Protein AF-0000000083552875 (afdb_homodimer)

Foldseek 3Di:
DVPVVVVVVVVVVVVVVVVVVVVVVVVVVVVVVVVVVVVVVVVVVVVVVVCVVCCVVVPPPPPPDPDD/DVPVVVVVVVVVVVVVVVVVVVVVVVVVVVVVCVVVVVVVVVVVVVVVVVCVVCCVVDPPPPPPPPDD

pLDDT: mean 82.45, std 21.97, range [32.41, 98.94]

Structure (mmCIF, N/CA/C/O backbone):
data_AF-0000000083552875-model_v1
#
loop_
_entity.id
_entity.type
_entity.pdbx_description
1 polymer 'SlyX family protein'
#
loop_
_atom_site.group_PDB
_atom_site.id
_atom_site.type_symbol
_atom_site.label_atom_id
_atom_site.label_alt_id
_atom_site.label_comp_id
_atom_site.label_asym_id
_atom_site.label_entity_id
_atom_site.label_seq_id
_atom_site.pdbx_PDB_ins_code
_atom_site.Cartn_x
_atom_site.Cartn_y
_atom_site.Cartn_z
_atom_site.occupancy
_atom_site.B_iso_or_equiv
_atom_site.auth_seq_id
_atom_site.auth_comp_id
_atom_site.auth_asym_id
_atom_site.auth_atom_id
_atom_site.pdbx_PDB_model_num
ATOM 1 N N . MET A 1 1 ? 1.415 -40.781 -12.016 1 53.09 1 MET A N 1
ATOM 2 C CA . MET A 1 1 ? 1.491 -39.781 -13.07 1 53.09 1 MET A CA 1
ATOM 3 C C . MET A 1 1 ? 0.514 -38.625 -12.805 1 53.09 1 MET A C 1
ATOM 5 O O . MET A 1 1 ? 0.847 -37.469 -13 1 53.09 1 MET A O 1
ATOM 9 N N . THR A 1 2 ? -0.858 -39.062 -12.312 1 69.19 2 THR A N 1
ATOM 10 C CA . THR A 1 2 ? -2.02 -38.219 -12.016 1 69.19 2 THR A CA 1
ATOM 11 C C . THR A 1 2 ? -1.731 -37.281 -10.852 1 69.19 2 THR A C 1
ATOM 13 O O . THR A 1 2 ? -2.148 -36.125 -10.859 1 69.19 2 THR A O 1
ATOM 16 N N . ASP A 1 3 ? -0.543 -37.594 -10.211 1 89.38 3 ASP A N 1
ATOM 17 C CA . ASP A 1 3 ? -0.299 -36.969 -8.914 1 89.38 3 ASP A CA 1
ATOM 18 C C . ASP A 1 3 ? 0.431 -35.625 -9.078 1 89.38 3 ASP A C 1
ATOM 20 O O . ASP A 1 3 ? 0.105 -34.656 -8.406 1 89.38 3 ASP A O 1
ATOM 24 N N . ARG A 1 4 ? 1.169 -35.625 -10.18 1 91.88 4 ARG A N 1
ATOM 25 C CA . ARG A 1 4 ? 1.989 -34.438 -10.359 1 91.88 4 ARG A CA 1
ATOM 26 C C . ARG A 1 4 ? 1.161 -33.281 -10.914 1 91.88 4 ARG A C 1
ATOM 28 O O . ARG A 1 4 ? 1.302 -32.156 -10.469 1 91.88 4 ARG A O 1
ATOM 35 N N . ILE A 1 5 ? 0.341 -33.531 -11.844 1 92.88 5 ILE A N 1
ATOM 36 C CA . ILE A 1 5 ? -0.532 -32.562 -12.461 1 92.88 5 ILE A CA 1
ATOM 37 C C . ILE A 1 5 ? -1.489 -31.984 -11.414 1 92.88 5 ILE A C 1
ATOM 39 O O . ILE A 1 5 ? -1.715 -30.766 -11.367 1 92.88 5 ILE A O 1
ATOM 43 N N . GLU A 1 6 ? -2.01 -32.875 -10.672 1 94.75 6 GLU A N 1
ATOM 44 C CA . GLU A 1 6 ? -2.914 -32.438 -9.609 1 94.75 6 GLU A CA 1
ATOM 45 C C . GLU A 1 6 ? -2.219 -31.5 -8.633 1 94.75 6 GLU A C 1
ATOM 47 O O . GLU A 1 6 ? -2.801 -30.5 -8.211 1 94.75 6 GLU A O 1
ATOM 52 N N . HIS A 1 7 ? -1.044 -31.875 -8.367 1 96.06 7 HIS A N 1
ATOM 53 C CA . HIS A 1 7 ? -0.258 -31.047 -7.461 1 96.06 7 HIS A CA 1
ATOM 54 C C . HIS A 1 7 ? 0.02 -29.672 -8.062 1 96.06 7 HIS A C 1
ATOM 56 O O . HIS A 1 7 ? -0.134 -28.641 -7.395 1 96.06 7 HIS A O 1
ATOM 62 N N . LEU A 1 8 ? 0.381 -29.578 -9.312 1 97 8 LEU A N 1
ATOM 63 C CA . LEU A 1 8 ? 0.634 -28.328 -10.008 1 97 8 LEU A CA 1
ATOM 64 C C . LEU A 1 8 ? -0.63 -27.484 -10.078 1 97 8 LEU A C 1
ATOM 66 O O . LEU A 1 8 ? -0.574 -26.266 -9.891 1 97 8 LEU A O 1
ATOM 70 N N . GLU A 1 9 ? -1.709 -28.062 -10.289 1 97.31 9 GLU A N 1
ATOM 71 C CA . GLU A 1 9 ? -2.988 -27.375 -10.359 1 97.31 9 GLU A CA 1
ATOM 72 C C . GLU A 1 9 ? -3.375 -26.781 -9.008 1 97.31 9 GLU A C 1
ATOM 74 O O . GLU A 1 9 ? -3.924 -25.688 -8.93 1 97.31 9 GLU A O 1
ATOM 79 N N . GLU A 1 10 ? -3.152 -27.5 -7.996 1 98.19 10 GLU A N 1
ATOM 80 C CA . GLU A 1 10 ? -3.408 -27.016 -6.645 1 98.19 10 GLU A CA 1
ATOM 81 C C . GLU A 1 10 ? -2.543 -25.797 -6.328 1 98.19 10 GLU A C 1
ATOM 83 O O . GLU A 1 10 ? -3.029 -24.812 -5.766 1 98.19 10 GLU A O 1
ATOM 88 N N . GLN A 1 11 ? -1.238 -25.875 -6.695 1 98.25 11 GLN A N 1
ATOM 89 C CA . GLN A 1 11 ? -0.328 -24.75 -6.492 1 98.25 11 GLN A CA 1
ATOM 90 C C . GLN A 1 11 ? -0.774 -23.531 -7.289 1 98.25 11 GLN A C 1
ATOM 92 O O . GLN A 1 11 ? -0.729 -22.406 -6.789 1 98.25 11 GLN A O 1
ATOM 97 N N . LEU A 1 12 ? -1.178 -23.781 -8.406 1 98.5 12 LEU A N 1
ATOM 98 C CA . LEU A 1 12 ? -1.669 -22.703 -9.266 1 98.5 12 LEU A CA 1
ATOM 99 C C . LEU A 1 12 ? -2.885 -22.031 -8.648 1 98.5 12 LEU A C 1
ATOM 101 O O . LEU A 1 12 ? -2.986 -20.797 -8.656 1 98.5 12 LEU A O 1
ATOM 105 N N . ALA A 1 13 ? -3.787 -22.844 -8.172 1 98.69 13 ALA A N 1
ATOM 106 C CA . ALA A 1 13 ? -4.984 -22.312 -7.527 1 98.69 13 ALA A CA 1
ATOM 107 C C . ALA A 1 13 ? -4.621 -21.469 -6.309 1 98.69 13 ALA A C 1
ATOM 109 O O . ALA A 1 13 ? -5.172 -20.391 -6.117 1 98.69 13 ALA A O 1
ATOM 110 N N . PHE A 1 14 ? -3.717 -21.953 -5.543 1 98.81 14 PHE A N 1
ATOM 111 C CA . PHE A 1 14 ? -3.26 -21.25 -4.348 1 98.81 14 PHE A CA 1
ATOM 112 C C . PHE A 1 14 ? -2.617 -19.922 -4.715 1 98.81 14 PHE A C 1
ATOM 114 O O . PHE A 1 14 ? -2.959 -18.891 -4.145 1 98.81 14 PHE A O 1
ATOM 121 N N . LEU A 1 15 ? -1.758 -19.891 -5.664 1 98.81 15 LEU A N 1
ATOM 122 C CA . LEU A 1 15 ? -1.047 -18.688 -6.07 1 98.81 15 LEU A CA 1
ATOM 123 C C . LEU A 1 15 ? -1.998 -17.688 -6.715 1 98.81 15 LEU A C 1
ATOM 125 O O . LEU A 1 15 ? -1.856 -16.469 -6.523 1 98.81 15 LEU A O 1
ATOM 129 N N . THR A 1 16 ? -2.943 -18.172 -7.453 1 98.81 16 THR A N 1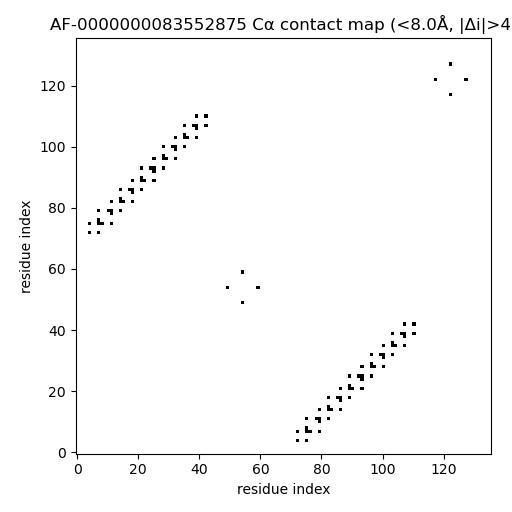
ATOM 130 C CA . THR A 1 16 ? -3.955 -17.312 -8.047 1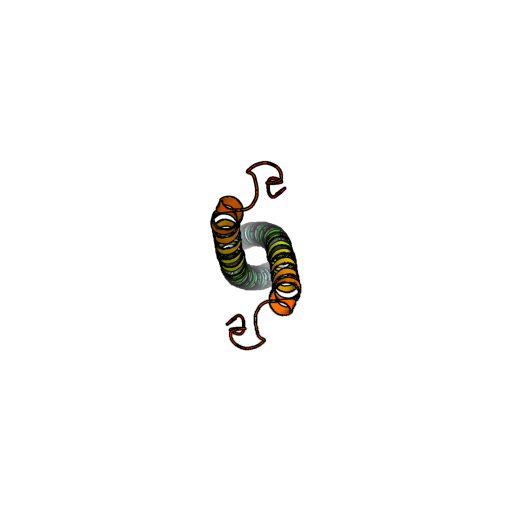 98.81 16 THR A CA 1
ATOM 131 C C . THR A 1 16 ? -4.75 -16.578 -6.973 1 98.81 16 THR A C 1
ATOM 133 O O . THR A 1 16 ? -4.953 -15.375 -7.055 1 98.81 16 THR A O 1
ATOM 136 N N . LYS A 1 17 ? -5.121 -17.312 -5.98 1 98.94 17 LYS A N 1
ATOM 137 C CA . LYS A 1 17 ? -5.84 -16.719 -4.859 1 98.94 17 LYS A CA 1
ATOM 138 C C . LYS A 1 17 ? -4.969 -15.688 -4.141 1 98.94 17 LYS A C 1
ATOM 140 O O . LYS A 1 17 ? -5.449 -14.625 -3.754 1 98.94 17 LYS A O 1
ATOM 145 N N . THR A 1 18 ? -3.777 -16 -3.924 1 98.88 18 THR A N 1
ATOM 146 C CA . THR A 1 18 ? -2.836 -15.117 -3.248 1 98.88 18 THR A CA 1
ATOM 147 C C . THR A 1 18 ? -2.664 -13.812 -4.027 1 98.88 18 THR A C 1
ATOM 149 O O . THR A 1 18 ? -2.648 -12.734 -3.438 1 98.88 18 THR A O 1
ATOM 152 N N . VAL A 1 19 ? -2.5 -13.898 -5.316 1 98.88 19 VAL A N 1
ATOM 153 C CA . VAL A 1 19 ? -2.379 -12.727 -6.18 1 98.88 19 VAL A CA 1
ATOM 154 C C . VAL A 1 19 ? -3.617 -11.844 -6.027 1 98.88 19 VAL A C 1
ATOM 156 O O . VAL A 1 19 ? -3.504 -10.625 -5.906 1 98.88 19 VAL A O 1
ATOM 159 N N . ASP A 1 20 ? -4.742 -12.484 -5.992 1 98.81 20 ASP A N 1
ATOM 160 C CA . ASP A 1 20 ? -5.992 -11.742 -5.828 1 98.81 20 ASP A CA 1
ATOM 161 C C . ASP A 1 20 ? -6.027 -11.016 -4.484 1 98.81 20 ASP A C 1
ATOM 163 O O . ASP A 1 20 ? -6.395 -9.844 -4.422 1 98.81 20 ASP A O 1
ATOM 167 N N . GLU A 1 21 ? -5.621 -11.609 -3.465 1 98.88 21 GLU A N 1
ATOM 168 C CA . GLU A 1 21 ? -5.602 -11.039 -2.121 1 98.88 21 GLU A CA 1
ATOM 169 C C . GLU A 1 21 ? -4.621 -9.875 -2.027 1 98.88 21 GLU A C 1
ATOM 171 O O . GLU A 1 21 ? -4.949 -8.82 -1.482 1 98.88 21 GLU A O 1
ATOM 176 N N . LEU A 1 22 ? -3.518 -10.125 -2.582 1 98.88 22 LEU A N 1
ATOM 177 C CA . LEU A 1 22 ? -2.514 -9.062 -2.562 1 98.88 22 LEU A CA 1
ATOM 178 C C . LEU A 1 22 ? -2.967 -7.867 -3.391 1 98.88 22 LEU A C 1
ATOM 180 O O . LEU A 1 22 ? -2.711 -6.719 -3.023 1 98.88 22 LEU A O 1
ATOM 184 N N . SER A 1 23 ? -3.594 -8.125 -4.473 1 98.88 23 SER A N 1
ATOM 185 C CA . SER A 1 23 ? -4.137 -7.059 -5.305 1 98.88 23 SER A CA 1
ATOM 186 C C . SER A 1 23 ? -5.152 -6.219 -4.535 1 98.88 23 SER A C 1
ATOM 188 O O . SER A 1 23 ? -5.176 -4.992 -4.656 1 98.88 23 SER A O 1
ATOM 190 N N . ASP A 1 24 ? -5.949 -6.855 -3.779 1 98.88 24 ASP A N 1
ATOM 191 C CA . ASP A 1 24 ? -6.926 -6.16 -2.941 1 98.88 24 ASP A CA 1
ATOM 192 C C . ASP A 1 24 ? -6.23 -5.301 -1.891 1 98.88 24 ASP A C 1
ATOM 194 O O . ASP A 1 24 ? -6.664 -4.176 -1.616 1 98.88 24 ASP A O 1
ATOM 198 N N . VAL A 1 25 ? -5.238 -5.797 -1.29 1 98.94 25 VAL A N 1
ATOM 199 C CA . VAL A 1 25 ? -4.469 -5.07 -0.289 1 98.94 25 VAL A CA 1
ATOM 200 C C . VAL A 1 25 ? -3.85 -3.824 -0.919 1 98.94 25 VAL A C 1
ATOM 202 O O . VAL A 1 25 ? -3.941 -2.727 -0.361 1 98.94 25 VAL A O 1
ATOM 205 N N . VAL A 1 26 ? -3.25 -3.998 -2.066 1 98.94 26 VAL A N 1
ATOM 206 C CA . VAL A 1 26 ? -2.615 -2.885 -2.768 1 98.94 26 VAL A CA 1
ATOM 207 C C . VAL A 1 26 ? -3.646 -1.794 -3.045 1 98.94 26 VAL A C 1
ATOM 209 O O . VAL A 1 26 ? -3.371 -0.607 -2.8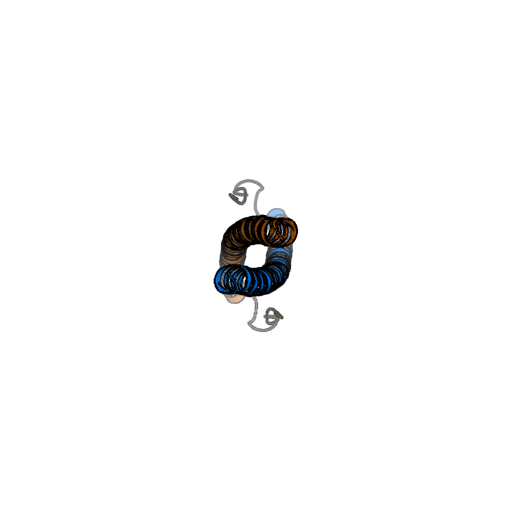52 1 98.94 26 VAL A O 1
ATOM 212 N N . ALA A 1 27 ? -4.793 -2.213 -3.4 1 98.88 27 ALA A N 1
ATOM 213 C CA . ALA A 1 27 ? -5.855 -1.255 -3.701 1 98.88 27 ALA A CA 1
ATOM 214 C C . ALA A 1 27 ? -6.27 -0.487 -2.449 1 98.88 27 ALA A C 1
ATOM 216 O O . ALA A 1 27 ? -6.426 0.736 -2.488 1 98.88 27 ALA A O 1
ATOM 217 N N . ARG A 1 28 ? -6.418 -1.115 -1.388 1 98.88 28 ARG A N 1
ATOM 218 C CA . ARG A 1 28 ? -6.82 -0.498 -0.128 1 98.88 28 ARG A CA 1
ATOM 219 C C . ARG A 1 28 ? -5.746 0.458 0.381 1 98.88 28 ARG A C 1
ATOM 221 O O . ARG A 1 28 ? -6.055 1.557 0.847 1 98.88 28 ARG A O 1
ATOM 228 N N . GLN A 1 29 ? -4.566 0.014 0.227 1 98.88 29 GLN A N 1
ATOM 229 C CA . GLN A 1 29 ? -3.453 0.845 0.674 1 98.88 29 GLN A CA 1
ATOM 230 C C . GLN A 1 29 ? -3.289 2.072 -0.218 1 98.88 29 GLN A C 1
ATOM 232 O O . GLN A 1 29 ? -2.947 3.154 0.264 1 98.88 29 GLN A O 1
ATOM 237 N N . THR A 1 30 ? -3.533 1.875 -1.454 1 98.88 30 THR A N 1
ATOM 238 C CA . THR A 1 30 ? -3.49 3.01 -2.369 1 98.88 30 THR A CA 1
ATOM 239 C C . THR A 1 30 ? -4.508 4.07 -1.964 1 98.88 30 THR A C 1
ATOM 241 O O . THR A 1 30 ? -4.191 5.262 -1.93 1 98.88 30 THR A O 1
ATOM 244 N N . LEU A 1 31 ? -5.664 3.682 -1.579 1 98.88 31 LEU A N 1
ATOM 245 C CA . LEU A 1 31 ? -6.703 4.602 -1.13 1 98.88 31 LEU A CA 1
ATOM 246 C C . LEU A 1 31 ? -6.293 5.293 0.168 1 98.88 31 LEU A C 1
ATOM 248 O O . LEU A 1 31 ? -6.531 6.488 0.344 1 98.88 31 LEU A O 1
ATOM 252 N N . GLU A 1 32 ? -5.738 4.527 1.003 1 98.88 32 GLU A N 1
ATOM 253 C CA . GLU A 1 32 ? -5.27 5.074 2.273 1 98.88 32 GLU A CA 1
ATOM 254 C C . GLU A 1 32 ? -4.168 6.109 2.061 1 98.88 32 GLU A C 1
ATOM 256 O O . GLU A 1 32 ? -4.168 7.164 2.699 1 98.88 32 GLU A O 1
ATOM 261 N N . ILE A 1 33 ? -3.258 5.812 1.235 1 98.94 33 ILE A N 1
ATOM 262 C CA . ILE A 1 33 ? -2.172 6.73 0.903 1 98.94 33 ILE A CA 1
ATOM 263 C C . ILE A 1 33 ? -2.748 8.031 0.349 1 98.94 33 ILE A C 1
ATOM 265 O O . ILE A 1 33 ? -2.322 9.117 0.739 1 98.94 33 ILE A O 1
ATOM 269 N N . ASP A 1 34 ? -3.729 7.898 -0.505 1 98.81 34 ASP A N 1
ATOM 270 C CA . ASP A 1 34 ? -4.379 9.07 -1.087 1 98.81 34 ASP A CA 1
ATOM 271 C C . ASP A 1 34 ? -5.039 9.922 -0.008 1 98.81 34 ASP A C 1
ATOM 273 O O . ASP A 1 34 ? -4.91 11.148 -0.012 1 98.81 34 ASP A O 1
ATOM 277 N N . ARG A 1 35 ? -5.711 9.297 0.871 1 98.75 35 ARG A N 1
ATOM 278 C CA . ARG A 1 35 ? -6.41 9.992 1.95 1 98.75 35 ARG A CA 1
ATOM 279 C C . ARG A 1 35 ? -5.426 10.719 2.857 1 98.75 35 ARG A C 1
ATOM 281 O O . ARG A 1 35 ? -5.609 11.898 3.164 1 98.75 35 ARG A O 1
ATOM 288 N N . LEU A 1 36 ? -4.387 10.055 3.18 1 98.62 36 LEU A N 1
ATOM 289 C CA . LEU A 1 36 ? -3.385 10.633 4.066 1 98.62 36 LEU A CA 1
ATOM 290 C C . LEU A 1 36 ? -2.635 11.766 3.369 1 98.62 36 LEU A C 1
ATOM 292 O O . LEU A 1 36 ? -2.332 12.789 3.986 1 98.62 36 LEU A O 1
ATOM 296 N N . GLY A 1 37 ? -2.391 11.5 2.148 1 98.38 37 GLY A N 1
ATOM 297 C CA . GLY A 1 37 ? -1.736 12.539 1.368 1 98.38 37 GLY A CA 1
ATOM 298 C C . GLY A 1 37 ? -2.547 13.82 1.278 1 98.38 37 GLY A C 1
ATOM 299 O O . GLY A 1 37 ? -2.002 14.914 1.425 1 98.38 37 GLY A O 1
ATOM 300 N N . ARG A 1 38 ? -3.756 13.688 1.072 1 98 38 ARG A N 1
ATOM 301 C CA . ARG A 1 38 ? -4.648 14.844 1.04 1 98 38 ARG A CA 1
ATOM 302 C C . ARG A 1 38 ? -4.672 15.555 2.387 1 98 38 ARG A C 1
ATOM 304 O O . ARG A 1 38 ? -4.648 16.781 2.445 1 98 38 ARG A O 1
ATOM 311 N N . SER A 1 39 ? -4.719 14.828 3.383 1 96.5 39 SER A N 1
ATOM 312 C CA . SER A 1 39 ? -4.711 15.398 4.727 1 96.5 39 SER A CA 1
ATOM 313 C C . SER A 1 39 ? -3.439 16.203 4.977 1 96.5 39 SER A C 1
ATOM 315 O O . SER A 1 39 ? -3.496 17.312 5.512 1 96.5 39 SER A O 1
ATOM 317 N N . VAL A 1 40 ? -2.371 15.656 4.59 1 97 40 VAL A N 1
ATOM 318 C CA . VAL A 1 40 ? -1.093 16.344 4.758 1 97 40 VAL A CA 1
ATOM 319 C C . VAL A 1 40 ? -1.087 17.625 3.938 1 97 40 VAL A C 1
ATOM 321 O O . VAL A 1 40 ? -0.691 18.688 4.434 1 97 40 VAL A O 1
ATOM 324 N N . GLY A 1 41 ? -1.549 17.469 2.76 1 95.88 41 GLY A N 1
ATOM 325 C CA . GLY A 1 41 ? -1.629 18.641 1.9 1 95.88 41 GLY A CA 1
ATOM 326 C C . GLY A 1 41 ? -2.477 19.75 2.486 1 95.88 41 GLY A C 1
ATOM 327 O O . GLY A 1 41 ? -2.064 20.906 2.494 1 95.88 41 GLY A O 1
ATOM 328 N N . MET A 1 42 ? -3.576 19.438 2.936 1 93.56 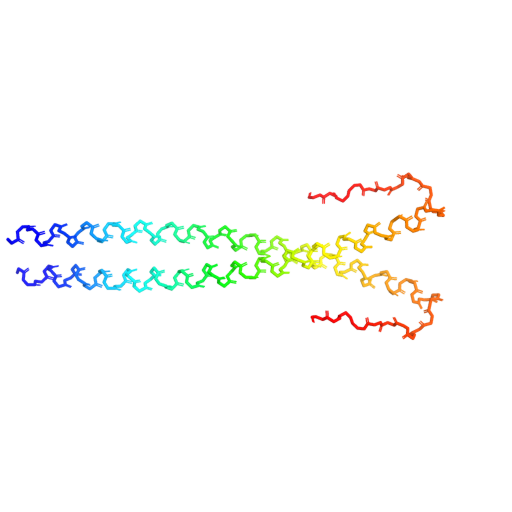42 MET A N 1
ATOM 329 C CA . MET A 1 42 ? -4.496 20.406 3.539 1 93.56 42 MET A CA 1
ATOM 330 C C . MET A 1 42 ? -3.871 21.062 4.766 1 93.56 42 MET A C 1
ATOM 332 O O . MET A 1 42 ? -3.963 22.281 4.938 1 93.56 42 MET A O 1
ATOM 336 N N . LEU A 1 43 ? -3.17 20.312 5.566 1 90.88 43 LEU A N 1
ATOM 337 C CA . LEU A 1 43 ? -2.557 20.812 6.793 1 90.88 43 LEU A CA 1
ATOM 338 C C . LEU A 1 43 ? -1.366 21.719 6.477 1 90.88 43 LEU A C 1
ATOM 340 O O . LEU A 1 43 ? -1.146 22.719 7.152 1 90.88 43 LEU A O 1
ATOM 344 N N . MET A 1 44 ? -0.727 21.344 5.465 1 89.62 44 MET A N 1
ATOM 345 C CA . MET A 1 44 ? 0.42 22.141 5.047 1 89.62 44 MET A CA 1
ATOM 346 C C . MET A 1 44 ? -0.033 23.484 4.48 1 89.62 44 MET A C 1
ATOM 348 O O . MET A 1 44 ? 0.603 24.516 4.719 1 89.62 44 MET A O 1
ATOM 352 N N . GLU A 1 45 ? -1.09 23.484 3.781 1 88.75 45 GLU A N 1
ATOM 353 C CA . GLU A 1 45 ? -1.659 24.703 3.234 1 88.75 45 GLU A CA 1
ATOM 354 C C . GLU A 1 45 ? -2.131 25.641 4.348 1 88.75 45 GLU A C 1
ATOM 356 O O . GLU A 1 45 ? -1.894 26.844 4.293 1 88.75 45 GLU A O 1
ATOM 361 N N . ARG A 1 46 ? -2.703 25.125 5.297 1 84.25 46 ARG A N 1
ATOM 362 C CA . ARG A 1 46 ? -3.16 25.906 6.441 1 84.25 46 ARG A CA 1
ATOM 363 C C . ARG A 1 46 ? -1.981 26.516 7.188 1 84.25 46 ARG A C 1
ATOM 365 O O . ARG A 1 46 ? -2.039 27.688 7.594 1 84.25 46 ARG A O 1
ATOM 372 N N . GLU A 1 47 ? -0.975 25.719 7.352 1 82.44 47 GLU A N 1
ATOM 373 C CA . GLU A 1 47 ? 0.219 26.203 8.039 1 82.44 47 GLU A CA 1
ATOM 374 C C . GLU A 1 47 ? 0.896 27.328 7.242 1 82.44 47 GLU A C 1
ATOM 376 O O . GLU A 1 47 ? 1.348 28.312 7.816 1 82.44 47 GLU A O 1
ATOM 381 N N . ALA A 1 48 ? 0.865 27.125 5.992 1 83.12 48 ALA A N 1
ATOM 382 C CA . ALA A 1 48 ? 1.454 28.125 5.113 1 83.12 48 ALA A CA 1
ATOM 383 C C . ALA A 1 48 ? 0.662 29.422 5.16 1 83.12 48 ALA A C 1
ATOM 385 O O . ALA A 1 48 ? 1.243 30.516 5.191 1 83.12 48 ALA A O 1
ATOM 386 N N . GLU A 1 49 ? -0.587 29.391 5.254 1 83 49 GLU A N 1
ATOM 387 C CA . GLU A 1 49 ? -1.464 30.547 5.336 1 83 49 GLU A CA 1
ATOM 388 C C . GLU A 1 49 ? -1.271 31.297 6.652 1 83 49 GLU A C 1
ATOM 390 O O . GLU A 1 49 ? -1.265 32.531 6.68 1 83 49 GLU A O 1
ATOM 395 N N . ARG A 1 50 ? -1.004 30.656 7.641 1 77.12 50 ARG A N 1
ATOM 396 C CA . ARG A 1 50 ? -0.769 31.25 8.953 1 77.12 50 ARG A CA 1
ATOM 397 C C . ARG A 1 50 ? 0.572 31.969 8.992 1 77.12 50 ARG A C 1
ATOM 399 O O . ARG A 1 50 ? 0.681 33.062 9.578 1 77.12 50 ARG A O 1
ATOM 406 N N . GLU A 1 51 ? 1.465 31.328 8.438 1 76.5 51 GLU A N 1
ATOM 407 C CA . GLU A 1 51 ? 2.793 31.938 8.391 1 76.5 51 GLU A CA 1
ATOM 408 C C . GLU A 1 51 ? 2.773 33.25 7.609 1 76.5 51 GLU A C 1
ATOM 410 O O . GLU A 1 51 ? 3.43 34.219 7.996 1 76.5 51 GLU A O 1
ATOM 415 N N . VAL A 1 52 ? 2.025 33.25 6.605 1 77.62 52 VAL A N 1
ATOM 416 C CA . VAL A 1 52 ? 1.905 34.438 5.773 1 77.62 52 VAL A CA 1
ATOM 417 C C . VAL A 1 52 ? 1.123 35.5 6.523 1 77.62 52 VAL A C 1
ATOM 419 O O . VAL A 1 52 ? 1.474 36.688 6.469 1 77.62 52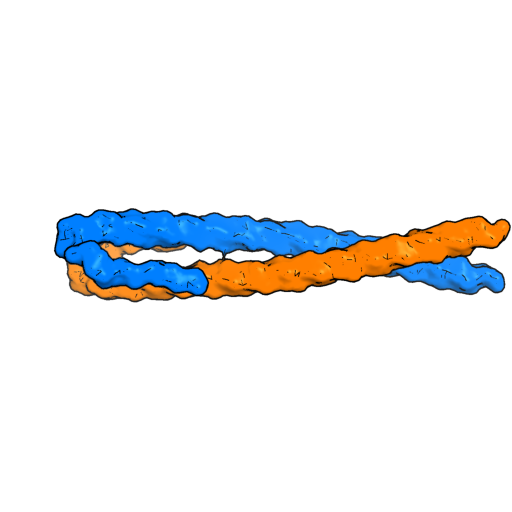 VAL A O 1
ATOM 422 N N . GLY A 1 53 ? 0.097 35.188 7.32 1 69.12 53 GLY A N 1
ATOM 423 C CA . GLY A 1 53 ? -0.674 36.125 8.117 1 69.12 53 GLY A CA 1
ATOM 424 C C . GLY A 1 53 ? 0.091 36.656 9.312 1 69.12 53 GLY A C 1
ATOM 425 O O . GLY A 1 53 ? -0.012 37.844 9.641 1 69.12 53 GLY A O 1
ATOM 426 N N . GLU A 1 54 ? 0.751 35.844 10.039 1 61.16 54 GLU A N 1
ATOM 427 C CA . GLU A 1 54 ? 1.554 36.25 11.188 1 61.16 54 GLU A CA 1
ATOM 428 C C . GLU A 1 54 ? 2.82 36.969 10.742 1 61.16 54 GLU A C 1
ATOM 430 O O . GLU A 1 54 ? 3.363 37.812 11.484 1 61.16 54 GLU A O 1
ATOM 435 N N . GLY A 1 55 ? 3.486 36.438 9.812 1 58.72 55 GLY A N 1
ATOM 436 C CA . GLY A 1 55 ? 4.645 37.125 9.266 1 58.72 55 GLY A CA 1
ATOM 437 C C . GLY A 1 55 ? 4.355 38.562 8.875 1 58.72 55 GLY A C 1
ATOM 438 O O . GLY A 1 55 ? 5.277 39.344 8.594 1 58.72 55 GLY A O 1
ATOM 439 N N . GLY A 1 56 ? 3.209 38.969 8.523 1 52.12 56 GLY A N 1
ATOM 440 C CA . GLY A 1 56 ? 3.02 40.406 8.445 1 52.12 56 GLY A CA 1
ATOM 441 C C . GLY A 1 56 ? 3.326 41.125 9.75 1 52.12 56 GLY A C 1
ATOM 442 O O . GLY A 1 56 ? 3.658 42.312 9.75 1 52.12 56 GLY A O 1
ATOM 443 N N . GLN A 1 57 ? 3.121 40.625 11 1 49.56 57 GLN A N 1
ATOM 444 C CA . GLN A 1 57 ? 3.561 41.219 12.266 1 49.56 57 GLN A CA 1
ATOM 445 C C . GLN A 1 57 ? 4.824 40.531 12.781 1 49.56 57 GLN A C 1
ATOM 447 O O . GLN A 1 57 ? 5.492 41.062 13.68 1 49.56 57 GLN A O 1
ATOM 452 N N . ILE A 1 58 ? 5.223 39.188 12.609 1 49.31 58 ILE A N 1
ATOM 453 C CA . ILE A 1 58 ? 6.457 38.594 13.094 1 49.31 58 ILE A CA 1
ATOM 454 C C . ILE A 1 58 ? 7.562 38.75 12.047 1 49.31 58 ILE A C 1
ATOM 456 O O . ILE A 1 58 ? 7.355 38.469 10.867 1 49.31 58 ILE A O 1
ATOM 460 N N . PRO A 1 59 ? 8.852 39.281 12.297 1 47.22 59 PRO A N 1
ATOM 461 C CA . PRO A 1 59 ? 9.984 39.469 11.391 1 47.22 59 PRO A CA 1
ATOM 462 C C . PRO A 1 59 ? 10.398 38.188 10.688 1 47.22 59 PRO A C 1
ATOM 464 O O . PRO A 1 59 ? 10.148 37.094 11.203 1 47.22 59 PRO A O 1
ATOM 467 N N . LEU A 1 60 ? 10.695 38.031 9.305 1 45.78 60 LEU A N 1
ATOM 468 C CA . LEU A 1 60 ? 11.125 37.031 8.336 1 45.78 60 LEU A CA 1
ATOM 469 C C . LEU A 1 60 ? 12.07 36 8.984 1 45.78 60 LEU A C 1
ATOM 471 O O . LEU A 1 60 ? 12.461 35.031 8.352 1 45.78 60 LEU A O 1
ATOM 475 N N . ALA A 1 61 ? 12.672 36.312 10.07 1 44.12 61 ALA A N 1
ATOM 476 C CA . ALA A 1 61 ? 13.891 35.656 10.531 1 44.12 61 ALA A CA 1
ATOM 477 C C . ALA A 1 61 ? 13.602 34.188 10.953 1 44.12 61 ALA A C 1
ATOM 479 O O . ALA A 1 61 ? 14.422 33.312 10.734 1 44.12 61 ALA A O 1
ATOM 480 N N . ASP A 1 62 ? 12.766 33.812 11.781 1 40.44 62 ASP A N 1
ATOM 481 C CA . ASP A 1 62 ? 12.805 32.469 12.398 1 40.44 62 ASP A CA 1
ATOM 482 C C . ASP A 1 62 ? 12.031 31.469 11.555 1 40.44 62 ASP A C 1
ATOM 484 O O . ASP A 1 62 ? 11.422 30.547 12.102 1 40.44 62 ASP A O 1
ATOM 488 N N . GLN A 1 63 ? 11.82 31.672 10.281 1 41.81 63 GLN A N 1
ATOM 489 C CA . GLN A 1 63 ? 11.086 30.688 9.477 1 41.81 63 GLN A CA 1
ATOM 490 C C . GLN A 1 63 ? 11.891 29.406 9.305 1 41.81 63 GLN A C 1
ATOM 492 O O . GLN A 1 63 ? 12.883 29.391 8.57 1 41.81 63 GLN A O 1
ATOM 497 N N . LYS A 1 64 ? 12.07 28.547 10.406 1 39.91 64 LYS A N 1
ATOM 498 C CA . LYS A 1 64 ? 12.797 27.297 10.211 1 39.91 64 LYS A CA 1
ATOM 499 C C . LYS A 1 64 ? 12.156 26.453 9.109 1 39.91 64 LYS A C 1
ATOM 501 O O . LYS A 1 64 ? 10.938 26.297 9.062 1 39.91 64 LYS A O 1
ATOM 506 N N . PRO A 1 65 ? 12.836 26.234 8 1 38.44 65 PRO A N 1
ATOM 507 C CA . PRO A 1 65 ? 12.352 25.391 6.914 1 38.44 65 PRO A CA 1
ATOM 508 C C . PRO A 1 65 ? 11.836 24.047 7.402 1 38.44 65 PRO A C 1
ATOM 510 O O . PRO A 1 65 ? 12.383 23.469 8.352 1 38.44 65 PRO A O 1
ATOM 513 N N . PRO A 1 66 ? 10.508 23.75 7.184 1 36.97 66 PRO A N 1
ATOM 514 C CA . PRO A 1 66 ? 9.992 22.453 7.648 1 36.97 66 PRO A CA 1
ATOM 515 C C . PRO A 1 66 ? 10.859 21.281 7.207 1 36.97 66 PRO A C 1
ATOM 517 O O . PRO A 1 66 ? 11.367 21.281 6.082 1 36.97 66 PRO A O 1
ATOM 520 N N . HIS A 1 67 ? 11.852 20.906 8.102 1 39.25 67 HIS A N 1
ATOM 521 C CA . HIS A 1 67 ? 12.703 19.766 7.773 1 39.25 67 HIS A CA 1
ATOM 522 C C . HIS A 1 67 ? 11.867 18.578 7.297 1 39.25 67 HIS A C 1
ATOM 524 O O . HIS A 1 67 ? 10.898 18.188 7.949 1 39.25 67 HIS A O 1
ATOM 530 N N . TRP A 1 68 ? 11.781 18.312 6.031 1 32.62 68 TRP A N 1
ATOM 531 C CA . TRP A 1 68 ? 11.297 17.016 5.57 1 32.62 68 TRP A CA 1
ATOM 532 C C . TRP A 1 68 ? 12.062 15.875 6.234 1 32.62 68 TRP A C 1
ATOM 534 O O . TRP A 1 68 ? 13.242 16.016 6.566 1 32.62 68 TRP A O 1
ATOM 544 N N . MET B 1 1 ? 1.457 -35.062 -23.844 1 53.53 1 MET B N 1
ATOM 545 C CA . MET B 1 1 ? 1.379 -35.188 -22.391 1 53.53 1 MET B CA 1
ATOM 546 C C . MET B 1 1 ? 2.291 -34.188 -21.703 1 53.53 1 MET B C 1
ATOM 548 O O . MET B 1 1 ? 1.91 -33.594 -20.703 1 53.53 1 MET B O 1
ATOM 552 N N . THR B 1 2 ? 3.635 -34 -22.344 1 70.44 2 THR B N 1
ATOM 553 C CA . THR B 1 2 ? 4.738 -33.156 -21.891 1 70.44 2 THR B CA 1
ATOM 554 C C . THR B 1 2 ? 4.355 -31.688 -21.922 1 70.44 2 THR B C 1
ATOM 556 O O . THR B 1 2 ? 4.688 -30.938 -21.016 1 70.44 2 THR B O 1
ATOM 559 N N . ASP B 1 3 ? 3.176 -31.5 -22.625 1 89.44 3 ASP B N 1
ATOM 560 C CA . ASP B 1 3 ? 2.852 -30.109 -22.969 1 89.44 3 ASP B CA 1
ATOM 561 C C . ASP B 1 3 ? 2.035 -29.453 -21.875 1 89.44 3 ASP B C 1
ATOM 563 O O . ASP B 1 3 ? 2.273 -28.281 -21.531 1 89.44 3 ASP B O 1
ATOM 567 N N . ARG B 1 4 ? 1.323 -30.359 -21.219 1 91.94 4 ARG B N 1
ATOM 568 C CA . ARG B 1 4 ? 0.432 -29.797 -20.203 1 91.94 4 ARG B CA 1
ATOM 569 C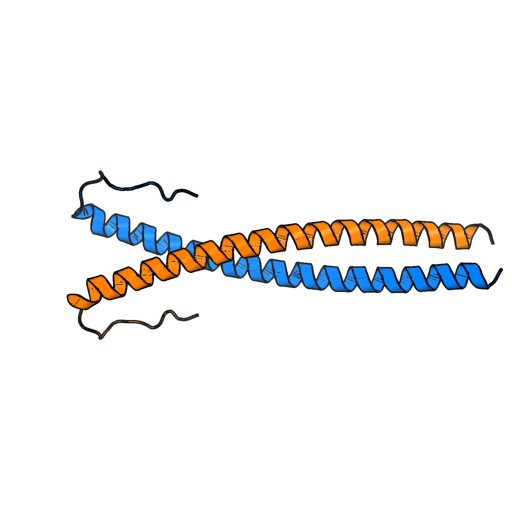 C . ARG B 1 4 ? 1.196 -29.453 -18.938 1 91.94 4 ARG B C 1
ATOM 571 O O . ARG B 1 4 ? 0.966 -28.406 -18.328 1 91.94 4 ARG B O 1
ATOM 578 N N . ILE B 1 5 ? 2.051 -30.266 -18.531 1 92.88 5 ILE B N 1
ATOM 579 C CA . ILE B 1 5 ? 2.875 -30.078 -17.344 1 92.88 5 ILE B CA 1
ATOM 580 C C . ILE B 1 5 ? 3.76 -28.844 -17.531 1 92.88 5 ILE B C 1
ATOM 582 O O . ILE B 1 5 ? 3.9 -28.031 -16.609 1 92.88 5 ILE B O 1
ATOM 586 N N . GLU B 1 6 ? 4.312 -28.781 -18.672 1 94.81 6 GLU B N 1
ATOM 587 C CA . GLU B 1 6 ? 5.156 -27.641 -18.984 1 94.81 6 GLU B CA 1
ATOM 588 C C . GLU B 1 6 ? 4.367 -26.328 -18.875 1 94.81 6 GLU B C 1
ATOM 590 O O . GLU B 1 6 ? 4.871 -25.344 -18.359 1 94.81 6 GLU B O 1
ATOM 595 N N . HIS B 1 7 ? 3.215 -26.438 -19.359 1 96.06 7 HIS B N 1
ATOM 596 C CA . HIS B 1 7 ? 2.352 -25.266 -19.328 1 96.06 7 HIS B CA 1
ATOM 597 C C . HIS B 1 7 ? 2.002 -24.891 -17.891 1 96.06 7 HIS B C 1
ATOM 599 O O . HIS B 1 7 ? 2.068 -23.703 -17.516 1 96.06 7 HIS B O 1
ATOM 605 N N . LEU B 1 8 ? 1.668 -25.828 -17.047 1 96.94 8 LEU B N 1
ATOM 606 C CA . LEU B 1 8 ? 1.353 -25.594 -15.648 1 96.94 8 LEU B CA 1
ATOM 607 C C . LEU B 1 8 ? 2.561 -25.031 -14.906 1 96.94 8 LEU B C 1
ATOM 609 O O . LEU B 1 8 ? 2.418 -24.125 -14.078 1 96.94 8 LEU B O 1
ATOM 613 N N . GLU B 1 9 ? 3.686 -25.5 -15.188 1 97.31 9 GLU B N 1
ATOM 614 C CA . GLU B 1 9 ? 4.918 -25.031 -14.555 1 97.31 9 GLU B CA 1
ATOM 615 C C . GLU B 1 9 ? 5.223 -23.594 -14.945 1 97.31 9 GLU B C 1
ATOM 617 O O . GLU B 1 9 ? 5.695 -22.797 -14.117 1 97.31 9 GLU B O 1
ATOM 622 N N . GLU B 1 10 ? 5.012 -23.266 -16.141 1 98.19 10 GLU B N 1
ATOM 623 C CA . GLU B 1 10 ? 5.195 -21.891 -16.594 1 98.19 10 GLU B CA 1
ATOM 624 C C . GLU B 1 10 ? 4.238 -20.938 -15.891 1 98.19 10 GLU B C 1
ATOM 626 O O . GLU B 1 10 ? 4.641 -19.859 -15.461 1 98.19 10 GLU B O 1
ATOM 631 N N . GLN B 1 11 ? 2.963 -21.359 -15.758 1 98.25 11 GLN B N 1
ATOM 632 C CA . GLN B 1 11 ? 1.976 -20.547 -15.047 1 98.25 11 GLN B CA 1
ATOM 633 C C . GLN B 1 11 ? 2.361 -20.375 -13.578 1 98.25 11 GLN B C 1
ATOM 635 O O . GLN B 1 11 ? 2.225 -19.297 -13.023 1 98.25 11 GLN B O 1
ATOM 640 N N . LEU B 1 12 ? 2.809 -21.391 -13.055 1 98.56 12 LEU B N 1
ATOM 641 C CA . LEU B 1 12 ? 3.25 -21.359 -11.664 1 98.56 12 LEU B CA 1
ATOM 642 C C . LEU B 1 12 ? 4.402 -20.359 -11.484 1 98.56 12 LEU B C 1
ATOM 644 O O . LEU B 1 12 ? 4.422 -19.594 -10.523 1 98.56 12 LEU B O 1
ATOM 648 N N . ALA B 1 13 ? 5.332 -20.453 -12.414 1 98.69 13 ALA B N 1
ATOM 649 C CA . ALA B 1 13 ? 6.473 -19.531 -12.367 1 98.69 13 ALA B CA 1
ATOM 650 C C . ALA B 1 13 ? 6.016 -18.078 -12.477 1 98.69 13 ALA B C 1
ATOM 652 O O . ALA B 1 13 ? 6.484 -17.219 -11.742 1 98.69 13 ALA B O 1
ATOM 653 N N . PHE B 1 14 ? 5.129 -17.844 -13.367 1 98.81 14 PHE B N 1
ATOM 654 C CA . PHE B 1 14 ? 4.59 -16.5 -13.586 1 98.81 14 PHE B CA 1
ATOM 655 C C . PHE B 1 14 ? 3.869 -16 -12.344 1 98.81 14 PHE B C 1
ATOM 657 O O . PHE B 1 14 ? 4.121 -14.891 -11.883 1 98.81 14 PHE B O 1
ATOM 664 N N . LEU B 1 15 ? 3.039 -16.781 -11.742 1 98.81 15 LEU B N 1
ATOM 665 C CA . LEU B 1 15 ? 2.262 -16.391 -10.57 1 98.81 15 LEU B CA 1
ATOM 666 C C . LEU B 1 15 ? 3.166 -16.203 -9.359 1 98.81 15 LEU B C 1
ATOM 668 O O . LEU B 1 15 ? 2.938 -15.305 -8.539 1 98.81 15 LEU B O 1
ATOM 672 N N . THR B 1 16 ? 4.164 -17.031 -9.258 1 98.81 16 THR B N 1
ATOM 673 C CA . THR B 1 16 ? 5.137 -16.891 -8.18 1 98.81 16 THR B CA 1
ATOM 674 C C . THR B 1 16 ? 5.844 -15.539 -8.266 1 98.81 16 THR B C 1
ATOM 676 O O . THR B 1 16 ? 5.965 -14.836 -7.258 1 98.81 16 THR B O 1
ATOM 679 N N . LYS B 1 17 ? 6.23 -15.188 -9.43 1 98.94 17 LYS B N 1
ATOM 680 C CA . LYS B 1 17 ? 6.867 -13.891 -9.648 1 98.94 17 LYS B CA 1
ATOM 681 C C . LYS B 1 17 ? 5.906 -12.75 -9.328 1 98.94 17 LYS B C 1
ATOM 683 O O . LYS B 1 17 ? 6.301 -11.75 -8.719 1 98.94 17 LYS B O 1
ATOM 688 N N . THR B 1 18 ? 4.742 -12.859 -9.742 1 98.88 18 THR B N 1
ATOM 689 C CA . THR B 1 18 ? 3.721 -11.844 -9.508 1 98.88 18 THR B CA 1
ATOM 690 C C . THR B 1 18 ? 3.484 -11.641 -8.016 1 98.88 18 THR B C 1
ATOM 692 O O . THR B 1 18 ? 3.379 -10.508 -7.543 1 98.88 18 THR B O 1
ATOM 695 N N . VAL B 1 19 ? 3.367 -12.727 -7.277 1 98.88 19 VAL B N 1
ATOM 696 C CA . VAL B 1 19 ? 3.193 -12.672 -5.828 1 98.88 19 VAL B CA 1
ATOM 697 C C . VAL B 1 19 ? 4.363 -11.922 -5.195 1 98.88 19 VAL B C 1
ATOM 699 O O . VAL B 1 19 ? 4.164 -11.07 -4.328 1 98.88 19 VAL B O 1
ATOM 702 N N . ASP B 1 20 ? 5.523 -12.211 -5.68 1 98.81 20 ASP B N 1
ATOM 703 C CA . ASP B 1 20 ? 6.715 -11.539 -5.164 1 98.81 20 ASP B CA 1
ATOM 704 C C . ASP B 1 20 ? 6.66 -10.039 -5.441 1 98.81 20 ASP B C 1
ATOM 706 O O . ASP B 1 20 ? 6.949 -9.234 -4.559 1 98.81 20 ASP B O 1
ATOM 710 N N . GLU B 1 21 ? 6.258 -9.641 -6.559 1 98.88 21 GLU B N 1
ATOM 711 C CA . GLU B 1 21 ? 6.16 -8.242 -6.961 1 98.88 21 GLU B CA 1
ATOM 712 C C . GLU B 1 21 ? 5.102 -7.508 -6.148 1 98.88 21 GLU B C 1
ATOM 714 O O . GLU B 1 21 ? 5.34 -6.402 -5.656 1 98.88 21 GLU B O 1
ATOM 719 N N . LEU B 1 22 ? 4.039 -8.164 -6.027 1 98.88 22 LEU B N 1
ATOM 720 C CA . LEU B 1 22 ? 2.967 -7.555 -5.246 1 98.88 22 LEU B CA 1
ATOM 721 C C . LEU B 1 22 ? 3.367 -7.422 -3.781 1 98.88 22 LEU B C 1
ATOM 723 O O . LEU B 1 22 ? 3.021 -6.434 -3.127 1 98.88 22 LEU B O 1
ATOM 727 N N . SER B 1 23 ? 4.039 -8.375 -3.277 1 98.88 23 SER B N 1
ATOM 728 C CA . SER B 1 23 ? 4.535 -8.312 -1.906 1 98.88 23 SER B CA 1
ATOM 729 C C . SER B 1 23 ? 5.469 -7.125 -1.707 1 98.88 23 SER B C 1
ATOM 731 O O . SER B 1 23 ? 5.414 -6.453 -0.675 1 98.88 23 SER B O 1
ATOM 733 N N . ASP B 1 24 ? 6.285 -6.879 -2.65 1 98.88 24 ASP B N 1
ATOM 734 C CA . ASP B 1 24 ? 7.184 -5.73 -2.607 1 98.88 24 ASP B CA 1
ATOM 735 C C . ASP B 1 24 ? 6.398 -4.418 -2.617 1 98.8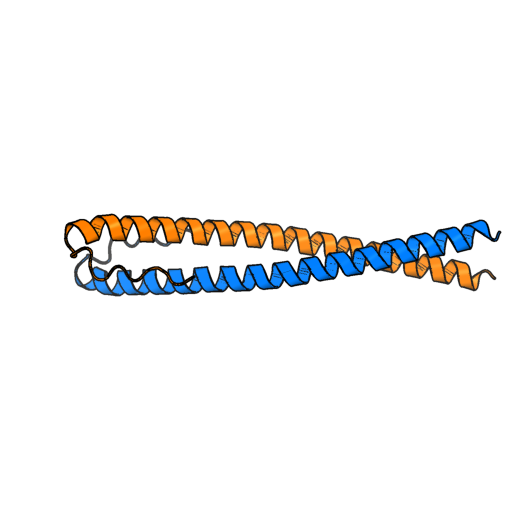8 24 ASP B C 1
ATOM 737 O O . ASP B 1 24 ? 6.75 -3.475 -1.905 1 98.88 24 ASP B O 1
ATOM 741 N N . VAL B 1 25 ? 5.426 -4.328 -3.404 1 98.94 25 VAL B N 1
ATOM 742 C CA . VAL B 1 25 ? 4.574 -3.148 -3.49 1 98.94 25 VAL B CA 1
ATOM 743 C C . VAL B 1 25 ? 3.895 -2.902 -2.146 1 98.94 25 VAL B C 1
ATOM 745 O O . VAL B 1 25 ? 3.891 -1.777 -1.641 1 98.94 25 VAL B O 1
ATOM 748 N N . VAL B 1 26 ? 3.348 -3.945 -1.584 1 98.94 26 VAL B N 1
ATOM 749 C CA . VAL B 1 26 ? 2.668 -3.84 -0.298 1 98.94 26 VAL B CA 1
ATOM 750 C C . VAL B 1 26 ? 3.633 -3.303 0.756 1 98.94 26 VAL B C 1
ATOM 752 O O . VAL B 1 26 ? 3.273 -2.43 1.549 1 98.94 26 VAL B O 1
ATOM 755 N N . ALA B 1 27 ? 4.816 -3.768 0.688 1 98.88 27 ALA B N 1
ATOM 756 C CA . ALA B 1 27 ? 5.82 -3.33 1.651 1 98.88 27 ALA B CA 1
ATOM 757 C C . ALA B 1 27 ? 6.137 -1.847 1.478 1 98.88 27 ALA B C 1
ATOM 759 O O . ALA B 1 27 ? 6.211 -1.103 2.459 1 98.88 27 ALA B O 1
ATOM 760 N N . ARG B 1 28 ? 6.293 -1.396 0.327 1 98.88 28 ARG B N 1
ATOM 761 C CA . ARG B 1 28 ? 6.602 -0.002 0.029 1 98.88 28 ARG B CA 1
ATOM 762 C C . ARG B 1 28 ? 5.449 0.912 0.424 1 98.88 28 ARG B C 1
ATOM 764 O O . ARG B 1 28 ? 5.664 1.982 0.996 1 98.88 28 ARG B O 1
ATOM 771 N N . GLN B 1 29 ? 4.316 0.436 0.137 1 98.88 29 GLN B N 1
ATOM 772 C CA . GLN B 1 29 ? 3.133 1.222 0.47 1 98.88 29 GLN B CA 1
ATOM 773 C C . GLN B 1 29 ? 2.922 1.285 1.98 1 98.88 29 GLN B C 1
ATOM 775 O O . GLN B 1 29 ? 2.492 2.312 2.51 1 98.88 29 GLN B O 1
ATOM 780 N N . THR B 1 30 ? 3.223 0.212 2.605 1 98.88 30 THR B N 1
ATOM 781 C CA . THR B 1 30 ? 3.139 0.205 4.062 1 98.88 30 THR B CA 1
ATOM 782 C C . THR B 1 30 ? 4.07 1.255 4.66 1 98.88 30 THR B C 1
ATOM 784 O O . THR B 1 30 ? 3.674 2.006 5.555 1 98.88 30 THR B O 1
ATOM 787 N N . LEU B 1 31 ? 5.23 1.386 4.156 1 98.88 31 LEU B N 1
ATOM 788 C CA . LEU B 1 31 ? 6.188 2.381 4.621 1 98.88 31 LEU B CA 1
ATOM 789 C C . LEU B 1 31 ? 5.688 3.793 4.328 1 98.88 31 LEU B C 1
ATOM 791 O O . LEU B 1 31 ? 5.844 4.695 5.156 1 98.88 31 LEU B O 1
ATOM 795 N N . GLU B 1 32 ? 5.164 3.939 3.195 1 98.88 32 GLU B N 1
ATOM 796 C CA . GLU B 1 32 ? 4.621 5.238 2.807 1 98.88 32 GLU B CA 1
ATOM 797 C C . GLU B 1 32 ? 3.463 5.645 3.713 1 98.88 32 GLU B C 1
ATOM 799 O O . GLU B 1 32 ? 3.371 6.801 4.129 1 98.88 32 GLU B O 1
ATOM 804 N N . ILE B 1 33 ? 2.6 4.746 3.975 1 98.94 33 ILE B N 1
ATOM 805 C CA . ILE B 1 33 ? 1.47 4.992 4.863 1 98.94 33 ILE B CA 1
ATOM 806 C C . ILE B 1 33 ? 1.979 5.41 6.242 1 98.94 33 ILE B C 1
ATOM 808 O O . ILE B 1 33 ? 1.473 6.367 6.836 1 98.94 33 ILE B O 1
ATOM 812 N N . ASP B 1 34 ? 2.992 4.734 6.707 1 98.81 34 ASP B N 1
ATOM 813 C CA . ASP B 1 34 ? 3.582 5.055 8 1 98.81 34 ASP B CA 1
ATOM 814 C C . ASP B 1 34 ? 4.148 6.473 8.008 1 98.81 34 ASP B C 1
ATOM 816 O O . ASP B 1 34 ? 3.939 7.227 8.961 1 98.81 34 ASP B O 1
ATOM 820 N N . ARG B 1 35 ? 4.836 6.812 6.992 1 98.69 35 ARG B N 1
ATOM 821 C CA . ARG B 1 35 ? 5.449 8.133 6.875 1 98.69 35 ARG B CA 1
ATOM 822 C C . ARG B 1 35 ? 4.391 9.227 6.84 1 98.69 35 ARG B C 1
ATOM 824 O O . ARG B 1 35 ? 4.488 10.219 7.57 1 98.69 35 ARG B O 1
ATOM 831 N N . LEU B 1 36 ? 3.387 8.984 6.09 1 98.62 36 LEU B N 1
ATOM 832 C CA . LEU B 1 36 ? 2.322 9.977 5.957 1 98.62 36 LEU B CA 1
ATOM 833 C C . LEU B 1 36 ? 1.521 10.086 7.25 1 98.62 36 LEU B C 1
ATOM 835 O O . LEU B 1 36 ? 1.13 11.188 7.645 1 98.62 36 LEU B O 1
ATOM 839 N N . GLY B 1 37 ? 1.33 8.953 7.801 1 98.38 37 GLY B N 1
ATOM 840 C CA . GLY B 1 37 ? 0.634 8.953 9.078 1 98.38 37 GLY B CA 1
ATOM 841 C C . GLY B 1 37 ? 1.36 9.734 10.156 1 98.38 37 GLY B C 1
ATOM 842 O O . GLY B 1 37 ? 0.741 10.5 10.898 1 98.38 37 GLY B O 1
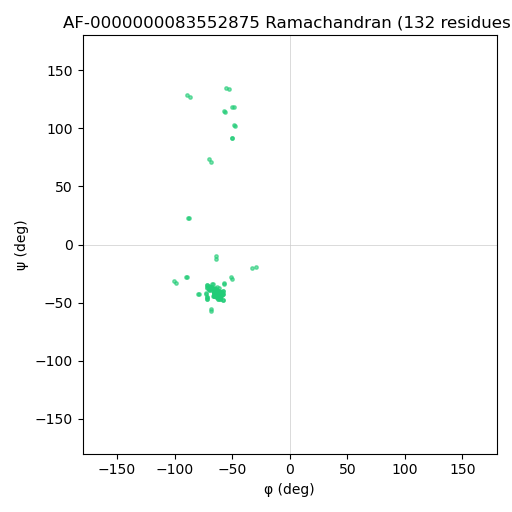ATOM 843 N N . ARG B 1 38 ? 2.59 9.578 10.219 1 97.94 38 ARG B N 1
ATOM 844 C CA . ARG B 1 38 ? 3.402 10.336 11.164 1 97.94 38 ARG B CA 1
ATOM 845 C C . ARG B 1 38 ? 3.332 11.828 10.867 1 97.94 38 ARG B C 1
ATOM 847 O O . ARG B 1 38 ? 3.223 12.641 11.789 1 97.94 38 ARG B O 1
ATOM 854 N N . SER B 1 39 ? 3.402 12.156 9.672 1 96.56 39 SER B N 1
ATOM 855 C CA . SER B 1 39 ? 3.312 13.555 9.266 1 96.56 39 SER B CA 1
ATOM 856 C C . SER B 1 39 ? 1.984 14.172 9.695 1 96.56 39 SER B C 1
ATOM 858 O O . SER B 1 39 ? 1.951 15.281 10.227 1 96.56 39 SER B O 1
ATOM 860 N N . VAL B 1 40 ? 0.966 13.445 9.492 1 97 40 VAL B N 1
ATOM 861 C CA . VAL B 1 40 ? -0.359 13.914 9.875 1 97 40 VAL B CA 1
ATOM 862 C C . VAL B 1 40 ? -0.424 14.086 11.391 1 97 40 VAL B C 1
ATOM 864 O O . VAL B 1 40 ? -0.899 15.109 11.891 1 97 40 VAL B O 1
ATOM 867 N N . GLY B 1 41 ? 0.083 13.109 12.023 1 95.75 41 GLY B N 1
ATOM 868 C CA . GLY B 1 41 ? 0.114 13.18 13.477 1 95.75 41 GLY B CA 1
ATOM 869 C C . GLY B 1 41 ? 0.868 14.391 14 1 95.75 41 GLY B C 1
ATOM 870 O O . GLY B 1 41 ? 0.38 15.094 14.883 1 95.75 41 GLY B O 1
ATOM 871 N N . MET B 1 42 ? 1.966 14.617 13.516 1 93.62 42 MET B N 1
ATOM 872 C CA . MET B 1 42 ? 2.801 15.742 13.914 1 93.62 42 MET B CA 1
ATOM 873 C C . MET B 1 42 ? 2.096 17.062 13.633 1 93.62 42 MET B C 1
ATOM 875 O O . MET B 1 42 ? 2.105 17.969 14.469 1 93.62 42 MET B O 1
ATOM 879 N N . LEU B 1 43 ? 1.431 17.172 12.523 1 91.06 43 LEU B N 1
ATOM 880 C CA . LEU B 1 43 ? 0.748 18.406 12.117 1 91.06 43 LEU B CA 1
ATOM 881 C C . LEU B 1 43 ? -0.487 18.641 12.984 1 91.06 43 LEU B C 1
ATOM 883 O O . LEU B 1 43 ? -0.793 19.781 13.328 1 91.06 43 LEU B O 1
ATOM 887 N N . MET B 1 44 ? -1.066 17.578 13.312 1 89.62 44 MET B N 1
ATOM 888 C CA . MET B 1 44 ? -2.248 17.688 14.164 1 89.62 44 MET B CA 1
ATOM 889 C C . MET B 1 44 ? -1.864 18.125 15.57 1 89.62 44 MET B C 1
ATOM 891 O O . MET B 1 44 ? -2.57 18.906 16.203 1 89.62 44 MET B O 1
ATOM 895 N N . GLU B 1 45 ? -0.795 17.641 16.047 1 88.62 45 GLU B N 1
ATOM 896 C CA . GLU B 1 45 ? -0.29 18.031 17.359 1 88.62 45 GLU B CA 1
ATOM 897 C C . GLU B 1 45 ? 0.087 19.5 17.391 1 88.62 45 GLU B C 1
ATOM 899 O O . GLU B 1 45 ? -0.225 20.203 18.359 1 88.62 45 GLU B O 1
ATOM 904 N N . ARG B 1 46 ? 0.66 19.953 16.406 1 84.38 46 ARG B N 1
ATOM 905 C CA . ARG B 1 46 ? 1.03 21.359 16.297 1 84.38 46 ARG B CA 1
ATOM 906 C C . ARG B 1 46 ? -0.208 22.25 16.281 1 84.38 46 ARG B C 1
ATOM 908 O O . ARG B 1 46 ? -0.239 23.297 16.922 1 84.38 46 ARG B O 1
ATOM 915 N N . GLU B 1 47 ? -1.163 21.812 15.531 1 82.44 47 GLU B N 1
ATOM 916 C CA . GLU B 1 47 ? -2.406 22.578 15.445 1 82.44 47 GLU B CA 1
ATOM 917 C C . GLU B 1 47 ? -3.129 22.609 16.781 1 82.44 47 GLU B C 1
ATOM 919 O O . GLU B 1 47 ? -3.664 23.656 17.188 1 82.44 47 GLU B O 1
ATOM 924 N N . ALA B 1 48 ? -3.035 21.516 17.406 1 83.06 48 ALA B N 1
ATOM 925 C CA . ALA B 1 48 ? -3.66 21.422 18.719 1 83.06 48 ALA B CA 1
ATOM 926 C C . ALA B 1 48 ? -2.955 22.328 19.734 1 83.06 48 ALA B C 1
ATOM 928 O O . ALA B 1 48 ? -3.605 22.984 20.547 1 83.06 48 ALA B O 1
ATOM 929 N N . GLU B 1 49 ? -1.71 22.453 19.688 1 83 49 GLU B N 1
ATOM 930 C CA . GLU B 1 49 ? -0.913 23.312 20.562 1 83 49 GLU B CA 1
ATOM 931 C C . GLU B 1 49 ? -1.192 24.781 20.312 1 83 49 GLU B C 1
ATOM 933 O O . GLU B 1 49 ? -1.276 25.578 21.25 1 83 49 GLU B O 1
ATOM 938 N N . ARG B 1 50 ? -1.445 25.141 19.188 1 77.19 50 ARG B N 1
ATOM 939 C CA . ARG B 1 50 ? -1.756 26.516 18.812 1 77.19 50 ARG B CA 1
ATOM 940 C C . ARG B 1 50 ? -3.141 26.906 19.297 1 77.19 50 ARG B C 1
ATOM 942 O O . ARG B 1 50 ? -3.336 28.031 19.766 1 77.19 50 ARG B O 1
ATOM 949 N N . GLU B 1 51 ? -3.975 26.016 19.141 1 76.56 51 GLU B N 1
ATOM 950 C CA . GLU B 1 51 ? -5.336 26.281 19.594 1 76.56 51 GLU B CA 1
ATOM 951 C C . GLU B 1 51 ? -5.375 26.484 21.109 1 76.56 51 GLU B C 1
ATOM 953 O O . GLU B 1 51 ? -6.098 27.359 21.594 1 76.56 51 GLU B O 1
ATOM 958 N N . VAL B 1 52 ? -4.594 25.766 21.766 1 77.5 52 VAL B N 1
ATOM 959 C CA . VAL B 1 52 ? -4.523 25.875 23.219 1 77.5 52 VAL B CA 1
ATOM 960 C C . VAL B 1 52 ? -3.834 27.188 23.609 1 77.5 52 VAL B C 1
ATOM 962 O O . VAL B 1 52 ? -4.258 27.859 24.547 1 77.5 52 VAL B O 1
ATOM 965 N N . GLY B 1 53 ? -2.811 27.656 22.891 1 68.88 53 GLY B N 1
ATOM 966 C CA . GLY B 1 53 ? -2.125 28.922 23.141 1 68.88 53 GLY B CA 1
ATOM 967 C C . GLY B 1 53 ? -2.957 30.141 22.781 1 68.88 53 GLY B C 1
ATOM 968 O O . GLY B 1 53 ? -2.941 31.141 23.5 1 68.88 53 GLY B O 1
ATOM 969 N N . GLU B 1 54 ? -3.596 30.141 21.656 1 61.19 54 GLU B N 1
ATOM 970 C CA . GLU B 1 54 ? -4.457 31.234 21.234 1 61.19 54 GLU B CA 1
ATOM 971 C C . GLU B 1 54 ? -5.754 31.266 22.047 1 61.19 54 GLU B C 1
ATOM 973 O O . GLU B 1 54 ? -6.371 32.312 22.203 1 61.19 54 GLU B O 1
ATOM 978 N N . GLY B 1 55 ? -6.352 30.125 22.188 1 58.94 55 GLY B N 1
ATOM 979 C CA . GLY B 1 55 ? -7.527 30.047 23.031 1 58.94 55 GLY B CA 1
ATOM 980 C C . GLY B 1 55 ? -7.316 30.672 24.406 1 58.94 55 GLY B C 1
ATOM 981 O O . GLY B 1 55 ? -8.273 30.906 25.141 1 58.94 55 GLY B O 1
ATOM 982 N N . GLY B 1 56 ? -6.191 30.703 24.984 1 52.16 56 GLY B N 1
ATOM 983 C CA . GLY B 1 56 ? -6.078 31.547 26.156 1 52.16 56 GLY B CA 1
ATOM 984 C C . GLY B 1 56 ? -6.441 33 25.875 1 52.16 56 GLY B C 1
ATOM 985 O O . GLY B 1 56 ? -6.844 33.719 26.781 1 52.16 56 GLY B O 1
ATOM 986 N N . GLN B 1 57 ? -6.203 33.656 24.703 1 49.78 57 GLN B N 1
ATOM 987 C CA . GLN B 1 57 ? -6.688 35 24.328 1 49.78 57 GLN B CA 1
ATOM 988 C C . GLN B 1 57 ? -7.926 34.906 23.438 1 49.78 57 GLN B C 1
ATOM 990 O O . GLN B 1 57 ? -8.625 35.906 23.25 1 49.78 57 GLN B O 1
ATOM 995 N N . ILE B 1 58 ? -8.211 33.906 22.5 1 48.78 58 ILE B N 1
ATOM 996 C CA . ILE B 1 58 ? -9.43 33.875 21.688 1 48.78 58 ILE B CA 1
ATOM 997 C C . ILE B 1 58 ? -10.539 33.156 22.469 1 48.78 58 ILE B C 1
ATOM 999 O O . ILE B 1 58 ? -10.32 32.062 23.016 1 48.78 58 ILE B O 1
ATOM 1003 N N . PRO B 1 59 ? -11.82 33.688 22.703 1 46.72 59 PRO B N 1
ATOM 1004 C CA . PRO B 1 59 ? -12.961 33.062 23.375 1 46.72 59 PRO B CA 1
ATOM 1005 C C . PRO B 1 59 ? -13.305 31.703 22.812 1 46.72 59 PRO B C 1
ATOM 1007 O O . PRO B 1 59 ? -13 31.406 21.656 1 46.72 59 PRO B O 1
ATOM 1010 N N . LEU B 1 60 ? -13.586 30.516 23.562 1 44.59 60 LEU B N 1
ATOM 1011 C CA . LEU B 1 60 ? -14 29.125 23.406 1 44.59 60 LEU B CA 1
ATOM 1012 C C . LEU B 1 60 ? -14.883 28.969 22.172 1 44.59 60 LEU B C 1
ATOM 1014 O O . LEU B 1 60 ? -15.258 27.844 21.812 1 44.59 60 LEU B O 1
ATOM 1018 N N . ALA B 1 61 ? -15.461 29.984 21.672 1 42.47 61 ALA B N 1
ATOM 1019 C CA . ALA B 1 61 ? -16.625 29.875 20.781 1 42.47 61 ALA B CA 1
ATOM 1020 C C . ALA B 1 61 ? -16.234 29.266 19.438 1 42.47 61 ALA B C 1
ATOM 1022 O O . ALA B 1 61 ? -17 28.516 18.844 1 42.47 61 ALA B O 1
ATOM 1023 N N . ASP B 1 62 ? -15.344 29.734 18.656 1 40.25 62 ASP B N 1
ATOM 1024 C CA . ASP B 1 62 ? -15.297 29.375 17.234 1 40.25 62 ASP B CA 1
ATOM 1025 C C . ASP B 1 62 ? -14.477 28.109 17.031 1 40.25 62 ASP B C 1
ATOM 1027 O O . ASP B 1 62 ? -13.727 28 16.047 1 40.25 62 ASP B O 1
ATOM 1031 N N . GLN B 1 63 ? -14.297 27.25 18 1 41.78 63 GLN B N 1
ATOM 1032 C CA . GLN B 1 63 ? -13.523 26.031 17.781 1 41.78 63 GLN B CA 1
ATOM 1033 C C . GLN B 1 63 ? -14.266 25.062 16.875 1 41.78 63 GLN B C 1
ATOM 1035 O O . GLN B 1 63 ? -15.258 24.453 17.281 1 41.78 63 GLN B O 1
ATOM 1040 N N . LYS B 1 64 ? -14.359 25.359 15.484 1 39.94 64 LYS B N 1
ATOM 1041 C CA . LYS B 1 64 ? -15.016 24.406 14.602 1 39.94 64 LYS B CA 1
ATOM 1042 C C . LYS B 1 64 ? -14.352 23.031 14.68 1 39.94 64 LYS B C 1
ATOM 1044 O O . LYS B 1 64 ? -13.125 22.938 14.656 1 39.94 64 LYS B O 1
ATOM 1049 N N . PRO B 1 65 ? -15.039 22.016 15.156 1 37.88 65 PRO B N 1
ATOM 1050 C CA . PRO B 1 65 ? -14.508 20.641 15.227 1 37.88 65 PRO B CA 1
ATOM 1051 C C . PRO B 1 65 ? -13.914 20.172 13.906 1 37.88 65 PRO B C 1
ATOM 1053 O O . PRO B 1 65 ? -14.422 20.516 12.836 1 37.88 65 PRO B O 1
ATOM 1056 N N . PRO B 1 66 ? -12.578 19.859 13.891 1 36.91 66 PRO B N 1
ATOM 1057 C CA . PRO B 1 66 ? -11.969 19.406 12.633 1 36.91 66 PRO B CA 1
ATOM 1058 C C . PRO B 1 66 ? -12.758 18.281 11.961 1 36.91 66 PRO B C 1
ATOM 1060 O O . PRO B 1 66 ? -13.242 17.375 12.641 1 36.91 66 PRO B O 1
ATOM 1063 N N . HIS B 1 67 ? -13.727 18.688 11.039 1 39.19 67 HIS B N 1
ATOM 1064 C CA . HIS B 1 67 ? -14.5 17.672 10.336 1 39.19 67 HIS B CA 1
ATOM 1065 C C . HIS B 1 67 ? -13.586 16.594 9.758 1 39.19 67 HIS B C 1
ATOM 1067 O O . HIS B 1 67 ? -12.594 16.906 9.094 1 39.19 67 HIS B O 1
ATOM 1073 N N . TRP B 1 68 ? -13.469 15.43 10.328 1 32.41 68 TRP B N 1
ATOM 1074 C CA . TRP B 1 68 ? -12.875 14.281 9.648 1 32.41 68 TRP B CA 1
ATOM 1075 C C . TRP B 1 68 ? -13.523 14.062 8.289 1 32.41 68 TRP B C 1
ATOM 1077 O O . TRP B 1 68 ? -14.711 14.344 8.109 1 32.41 68 TRP B O 1
#

Secondary structure (DSSP, 8-state):
-HHHHHHHHHHHHHHHHHHHHHHHHHHHHHHHHHHHHHHHHHHHHHHHHHHHHHTTTS-GGG------/-HHHHHHHHHHHHHHHHHHHHHHHHHHHHHHHHHHHHHHHHHHHHHHHHHHHHHTTTS-GGG------

Radius of gyration: 26.02 Å; Cα contacts (8 Å, |Δi|>4): 58; chains: 2; bounding box: 30×81×49 Å

Sequence (136 aa):
MTDRIEHLEEQLAFLTKTVDELSDVVARQTLEIDRLGRSVGMLMEREAEREVGEGGQIPLADQKPPHWMTDRIEHLEEQLAFLTKTVDELSDVVARQTLEIDRLGRSVGMLMEREAEREVGEGGQIPLADQKPPHW

Solvent-accessible surface area (backbone atoms only — not comparable to full-atom values): 7727 Å² total; per-residue (Å²): 120,76,61,56,57,53,48,48,51,51,50,39,52,51,40,52,51,48,41,53,53,47,51,51,49,46,52,53,48,52,52,50,41,52,52,39,49,49,52,41,51,53,52,51,51,52,53,51,52,45,49,58,62,45,46,74,80,43,78,87,73,79,69,72,71,82,79,126,118,73,62,56,55,52,48,48,51,51,52,40,52,52,40,52,51,50,41,53,53,48,52,51,49,46,52,53,48,50,52,50,41,52,53,38,48,50,52,41,51,54,52,50,51,52,53,52,52,46,49,59,61,45,47,72,78,43,78,86,74,80,72,72,72,82,78,127

Organism: NCBI:txid2306993

InterPro domains:
  IPR007236 SlyX [PF04102] (1-68)